Protein AF-A0A8S1FED8-F1 (afdb_monomer_lite)

pLDDT: mean 79.77, std 19.79, range [29.45, 97.62]

Sequence (134 aa):
MNYSEYLPGQPISDKYRTLIQGHFGIPLKELFGDSLQWGALTLIVLLGQHRRFEVLDFCYHLHRVQKADSKDEVCNGIRLSRMVDRIRRYQLLNNQIFIMLTNQLNEHNEDEHERVREFAPPVHPNYVNNANRR

Organism: NCBI:txid2654633

Foldseek 3Di:
DDPPPPDPDDDPVVVVVCVCQPPPNHGPCRVQNCVVVLVVLLVCVVVVNLVVCCVPPPLNVLLVVCVVVVDWDQDPNDTSVVSSVVSVVSVVVSVVSNVVSCCVVCVPVPDDPDPDDDDDDDDDPVVVVVVVVD

Structure (mmCIF, N/CA/C/O backbone):
data_AF-A0A8S1FED8-F1
#
_entry.id   AF-A0A8S1FED8-F1
#
loop_
_atom_site.group_PDB
_atom_site.id
_atom_site.type_symbol
_atom_site.label_atom_id
_atom_site.label_alt_id
_atom_site.label_comp_id
_atom_site.label_asym_id
_atom_site.label_entity_id
_atom_site.label_seq_id
_atom_site.pdbx_PDB_ins_code
_atom_site.Cartn_x
_atom_site.Cartn_y
_atom_site.Cartn_z
_atom_site.occupancy
_atom_site.B_iso_or_equiv
_atom_site.auth_seq_id
_atom_site.auth_comp_id
_atom_site.auth_asym_id
_atom_site.auth_atom_id
_atom_site.pdbx_PDB_model_num
ATOM 1 N N . MET A 1 1 ? 27.026 -2.821 26.237 1.00 41.03 1 MET A N 1
ATOM 2 C CA . MET A 1 1 ? 26.510 -3.961 25.447 1.00 41.03 1 MET A CA 1
ATOM 3 C C . MET A 1 1 ? 26.653 -5.209 26.296 1.00 41.03 1 MET A C 1
ATOM 5 O O . MET A 1 1 ? 27.780 -5.584 26.581 1.00 41.03 1 MET A O 1
ATOM 9 N N . ASN A 1 2 ? 25.547 -5.789 26.761 1.00 29.45 2 ASN A N 1
ATOM 10 C CA . ASN A 1 2 ? 25.557 -7.033 27.529 1.00 29.45 2 ASN A CA 1
ATOM 11 C C . ASN A 1 2 ? 24.433 -7.926 26.980 1.00 29.45 2 ASN A C 1
ATOM 13 O O . ASN A 1 2 ? 23.260 -7.603 27.129 1.00 29.45 2 ASN A O 1
ATOM 17 N N . TYR A 1 3 ? 24.793 -8.998 26.274 1.00 33.19 3 TYR A N 1
ATOM 18 C CA . TYR A 1 3 ? 23.876 -9.908 25.564 1.00 33.19 3 TYR A CA 1
ATOM 19 C C . TYR A 1 3 ? 23.229 -10.960 26.498 1.00 33.19 3 TYR A C 1
ATOM 21 O O . TYR A 1 3 ? 22.936 -12.073 26.076 1.00 33.19 3 TYR A O 1
ATOM 29 N N . SER A 1 4 ? 23.023 -10.632 27.779 1.00 36.78 4 SER A N 1
ATOM 30 C CA . SER A 1 4 ? 22.641 -11.596 28.829 1.00 36.78 4 SER A CA 1
ATOM 31 C C . SER A 1 4 ? 21.157 -11.577 29.235 1.00 36.78 4 SER A C 1
ATOM 33 O O . SER A 1 4 ? 20.770 -12.351 30.104 1.00 36.78 4 SER A O 1
ATOM 35 N N . GLU A 1 5 ? 20.308 -10.737 28.639 1.00 43.88 5 GLU A N 1
ATOM 36 C CA . GLU A 1 5 ? 18.890 -10.613 29.040 1.00 43.88 5 GLU A CA 1
ATOM 37 C C . GLU A 1 5 ? 17.883 -11.366 28.153 1.00 43.88 5 GLU A C 1
ATOM 39 O O . GLU A 1 5 ? 16.674 -11.179 28.274 1.00 43.88 5 GLU A O 1
ATOM 44 N N . TYR A 1 6 ? 18.337 -12.294 27.306 1.00 45.25 6 TYR A N 1
ATOM 45 C CA . TYR A 1 6 ? 17.425 -13.232 26.645 1.00 45.25 6 TYR A CA 1
ATOM 46 C C . TYR A 1 6 ? 17.127 -14.421 27.564 1.00 45.25 6 TYR A C 1
ATOM 48 O O . TYR A 1 6 ? 17.719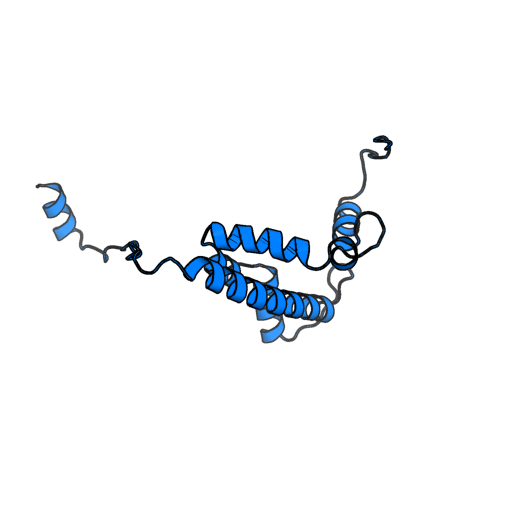 -15.490 27.438 1.00 45.25 6 TYR A O 1
ATOM 56 N N . LEU A 1 7 ? 16.196 -14.236 28.503 1.00 47.03 7 LEU A N 1
ATOM 57 C CA . LEU A 1 7 ? 15.650 -15.347 29.283 1.00 47.03 7 LEU A CA 1
ATOM 58 C C . LEU A 1 7 ? 14.759 -16.234 28.385 1.00 47.03 7 LEU A C 1
ATOM 60 O O . LEU A 1 7 ? 13.790 -15.737 27.797 1.00 47.03 7 LEU A O 1
ATOM 64 N N . PRO A 1 8 ? 15.042 -17.545 28.270 1.00 42.75 8 PRO A N 1
ATOM 65 C CA . PRO A 1 8 ? 14.206 -18.463 27.508 1.00 42.75 8 PRO A CA 1
ATOM 66 C C . PRO A 1 8 ? 12.884 -18.685 28.259 1.00 42.75 8 PRO A C 1
ATOM 68 O O . PRO A 1 8 ? 12.881 -19.172 29.384 1.00 42.75 8 PRO A O 1
ATOM 71 N N . GLY A 1 9 ? 11.755 -18.316 27.641 1.00 54.88 9 GLY A N 1
ATOM 72 C CA . GLY A 1 9 ? 10.414 -18.563 28.201 1.00 54.88 9 GLY A CA 1
ATOM 73 C C . GLY A 1 9 ? 9.440 -17.380 28.221 1.00 54.88 9 GLY A C 1
ATOM 74 O O . GLY A 1 9 ? 8.337 -17.529 28.735 1.00 54.88 9 GLY A O 1
ATOM 75 N N . GLN A 1 10 ? 9.792 -16.218 27.661 1.00 50.44 10 GLN A N 1
ATOM 76 C CA . GLN A 1 10 ? 8.873 -15.070 27.612 1.00 50.44 10 GLN A CA 1
ATOM 77 C C . GLN A 1 10 ? 7.602 -15.381 26.778 1.00 50.44 10 GLN A C 1
ATOM 79 O O . GLN A 1 10 ? 7.721 -15.878 25.643 1.00 50.44 10 GLN A O 1
ATOM 84 N N . PRO A 1 11 ? 6.390 -15.087 27.303 1.00 50.12 11 PRO A N 1
ATOM 85 C CA . PRO A 1 11 ? 5.131 -15.337 26.609 1.00 50.12 11 PRO A CA 1
ATOM 86 C C . PRO A 1 11 ? 5.091 -14.620 25.257 1.00 50.12 11 PRO A C 1
ATOM 88 O O . PRO A 1 11 ? 5.597 -13.511 25.095 1.00 50.12 11 PRO A O 1
ATOM 91 N N . ILE A 1 12 ? 4.451 -15.239 24.262 1.00 52.22 12 ILE A N 1
ATOM 92 C CA . ILE A 1 12 ? 4.328 -14.682 22.903 1.00 52.22 12 ILE A CA 1
ATOM 93 C C . ILE A 1 12 ? 3.704 -13.272 22.901 1.00 52.22 12 ILE A C 1
ATOM 95 O O . ILE A 1 12 ? 4.079 -12.450 22.067 1.00 52.22 12 ILE A O 1
ATOM 99 N N . SER A 1 13 ? 2.842 -12.947 23.872 1.00 51.34 13 SER A N 1
ATOM 100 C CA . SER A 1 13 ? 2.227 -11.619 24.008 1.00 51.34 13 SER A CA 1
ATOM 101 C C . SER A 1 13 ? 3.232 -10.489 24.233 1.00 51.34 13 SER A C 1
ATOM 103 O O . SER A 1 13 ? 3.028 -9.383 23.733 1.00 51.34 13 SER A O 1
ATOM 105 N N . ASP A 1 14 ? 4.331 -10.750 24.940 1.00 48.50 14 ASP A N 1
ATOM 106 C CA . ASP A 1 14 ? 5.298 -9.707 25.299 1.00 48.50 14 ASP A CA 1
ATOM 107 C C . ASP A 1 14 ? 6.255 -9.382 24.151 1.00 48.50 14 ASP A C 1
ATOM 109 O O . ASP A 1 14 ? 6.729 -8.252 24.038 1.00 48.50 14 ASP A O 1
ATOM 113 N N . LYS A 1 15 ? 6.411 -10.322 23.212 1.00 51.31 15 LYS A N 1
ATOM 114 C CA . LYS A 1 15 ? 7.135 -10.155 21.938 1.00 51.31 15 LYS A CA 1
ATOM 115 C C . LYS A 1 15 ? 6.438 -9.128 21.041 1.00 51.31 15 LYS A C 1
ATOM 117 O O . LYS A 1 15 ? 7.067 -8.257 20.447 1.00 51.31 15 LYS A O 1
ATOM 122 N N . TYR A 1 16 ? 5.107 -9.201 20.971 1.00 48.56 16 TYR A N 1
ATOM 123 C CA . TYR A 1 16 ? 4.300 -8.239 20.217 1.00 48.56 16 TYR A CA 1
ATOM 124 C C . TYR A 1 16 ? 4.200 -6.886 20.928 1.00 48.56 16 TYR A C 1
ATOM 126 O O . TYR A 1 16 ? 4.163 -5.846 20.270 1.00 48.56 16 TYR A O 1
ATOM 134 N N . ARG A 1 17 ? 4.229 -6.876 22.266 1.00 45.62 17 ARG A N 1
ATOM 135 C CA . ARG A 1 17 ? 4.296 -5.646 23.068 1.00 45.62 17 ARG A CA 1
ATOM 136 C C . ARG A 1 17 ? 5.575 -4.851 22.777 1.00 45.62 17 ARG A C 1
ATOM 138 O O . ARG A 1 17 ? 5.484 -3.648 22.545 1.00 45.62 17 ARG A O 1
ATOM 145 N N . THR A 1 18 ? 6.731 -5.513 22.689 1.00 50.12 18 THR A N 1
ATOM 146 C CA . THR A 1 18 ? 8.014 -4.877 22.320 1.00 50.12 18 THR A CA 1
ATOM 147 C C . THR A 1 18 ? 8.032 -4.364 20.878 1.00 50.12 18 THR A C 1
ATOM 149 O O . THR A 1 18 ? 8.588 -3.301 20.617 1.00 50.12 18 THR A O 1
ATOM 152 N N . LEU A 1 19 ? 7.375 -5.056 19.942 1.00 50.72 19 LEU A N 1
ATOM 153 C CA . LEU A 1 19 ? 7.239 -4.603 18.548 1.00 50.72 19 LEU A CA 1
ATOM 154 C C . LEU A 1 19 ? 6.352 -3.357 18.397 1.00 50.72 19 LEU A C 1
ATOM 156 O O . LEU A 1 19 ? 6.618 -2.508 17.549 1.00 50.72 19 LEU A O 1
ATOM 160 N N . ILE A 1 20 ? 5.308 -3.224 19.219 1.00 51.00 20 ILE A N 1
ATOM 161 C CA . ILE A 1 20 ? 4.379 -2.082 19.164 1.00 51.00 20 ILE A CA 1
ATOM 162 C C . ILE A 1 20 ? 4.930 -0.866 19.923 1.00 51.00 20 ILE A C 1
ATOM 164 O O . ILE A 1 20 ? 4.634 0.273 19.553 1.00 51.00 20 ILE A O 1
ATOM 168 N N . GLN A 1 21 ? 5.718 -1.099 20.973 1.00 47.81 21 GLN A N 1
ATOM 169 C CA . GLN A 1 21 ? 6.217 -0.057 21.869 1.00 47.81 21 GLN A CA 1
ATOM 170 C C . GLN A 1 21 ? 7.699 0.288 21.668 1.00 47.81 21 GLN A C 1
ATOM 172 O O . GLN A 1 21 ? 8.167 1.211 22.314 1.00 47.81 21 GLN A O 1
ATOM 177 N N . GLY A 1 22 ? 8.446 -0.408 20.806 1.00 47.06 22 GLY A N 1
ATOM 178 C CA . GLY A 1 22 ? 9.900 -0.248 20.722 1.00 47.06 22 GLY A CA 1
ATOM 179 C C . GLY A 1 22 ? 10.605 -0.780 21.977 1.00 47.06 22 GLY A C 1
ATOM 180 O O . GLY A 1 22 ? 10.003 -0.941 23.037 1.00 47.06 22 GLY A O 1
ATOM 181 N N . HIS A 1 23 ? 11.908 -1.044 21.882 1.00 46.50 23 HIS A N 1
ATOM 182 C CA . HIS A 1 23 ? 12.721 -1.662 22.945 1.00 46.50 23 HIS A CA 1
ATOM 183 C C . HIS A 1 23 ? 12.841 -0.815 24.247 1.00 46.50 23 HIS A C 1
ATOM 185 O O . HIS A 1 23 ? 13.595 -1.171 25.143 1.00 46.50 23 HIS A O 1
ATOM 191 N N . PHE A 1 24 ? 12.091 0.294 24.362 1.00 50.62 24 PHE A N 1
ATOM 192 C CA . PHE A 1 24 ? 12.078 1.239 25.489 1.00 50.62 24 PHE A CA 1
ATOM 193 C C . PHE A 1 24 ? 10.704 1.888 25.768 1.00 50.62 24 PHE A C 1
ATOM 195 O O . PHE A 1 24 ? 10.633 2.860 26.514 1.00 50.62 24 PHE A O 1
ATOM 202 N N . GLY A 1 25 ? 9.602 1.423 25.165 1.00 52.47 25 GLY A N 1
ATOM 203 C CA . GLY A 1 25 ? 8.312 2.125 25.290 1.00 52.47 25 GLY A CA 1
ATOM 204 C C . GLY A 1 25 ? 8.128 3.308 24.324 1.00 52.47 25 GLY A C 1
ATOM 205 O O . GLY A 1 25 ? 7.072 3.938 24.326 1.00 52.47 25 GLY A O 1
ATOM 206 N N . ILE A 1 26 ? 9.140 3.587 23.496 1.00 55.28 26 ILE A N 1
ATOM 207 C CA . ILE A 1 26 ? 9.171 4.656 22.497 1.00 55.28 26 ILE A CA 1
ATOM 208 C C . ILE A 1 26 ? 8.605 4.145 21.153 1.00 55.28 26 ILE A C 1
ATOM 210 O O . ILE A 1 26 ? 9.179 3.227 20.555 1.00 55.28 26 ILE A O 1
ATOM 214 N N . PRO A 1 27 ? 7.521 4.742 20.620 1.00 66.75 27 PRO A N 1
ATOM 215 C CA . PRO A 1 27 ? 6.991 4.420 19.298 1.00 66.75 27 PRO A CA 1
ATOM 216 C C . PRO A 1 27 ? 8.072 4.473 18.208 1.00 66.75 27 PRO A C 1
ATOM 218 O O . PRO A 1 27 ? 8.858 5.412 18.155 1.00 66.75 27 PRO A O 1
ATOM 221 N N . LEU 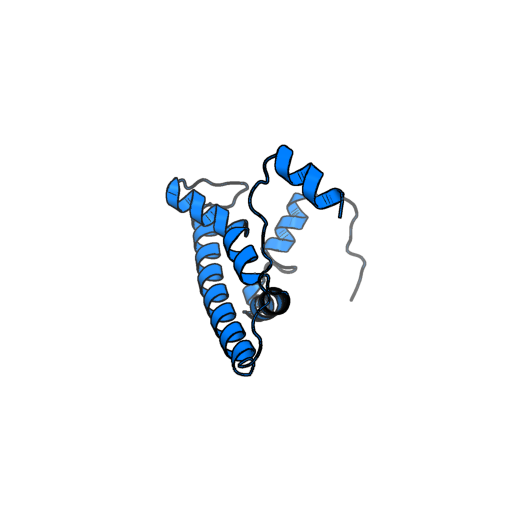A 1 28 ? 8.068 3.525 17.262 1.00 71.44 28 LEU A N 1
ATOM 222 C CA . LEU A 1 28 ? 9.065 3.467 16.174 1.00 71.44 28 LEU A CA 1
ATOM 223 C C . LEU A 1 28 ? 9.219 4.784 15.394 1.00 71.44 28 LEU A C 1
ATOM 225 O O . LEU A 1 28 ? 10.319 5.112 14.959 1.00 71.44 28 LEU A O 1
ATOM 229 N N . LYS A 1 29 ? 8.134 5.556 15.247 1.00 73.06 29 LYS A N 1
ATOM 230 C CA . LYS A 1 29 ? 8.170 6.881 14.612 1.00 73.06 29 LYS A CA 1
ATOM 231 C C . LYS A 1 29 ? 8.962 7.913 15.422 1.00 73.06 29 LYS A C 1
ATOM 233 O O . LYS A 1 29 ? 9.574 8.786 14.829 1.00 73.06 29 LYS A O 1
ATOM 238 N N . GLU A 1 30 ? 8.982 7.829 16.744 1.00 75.00 30 GLU A N 1
ATOM 239 C CA . GLU A 1 30 ? 9.810 8.714 17.575 1.00 75.00 30 GLU A CA 1
ATOM 240 C C . GLU A 1 30 ? 11.291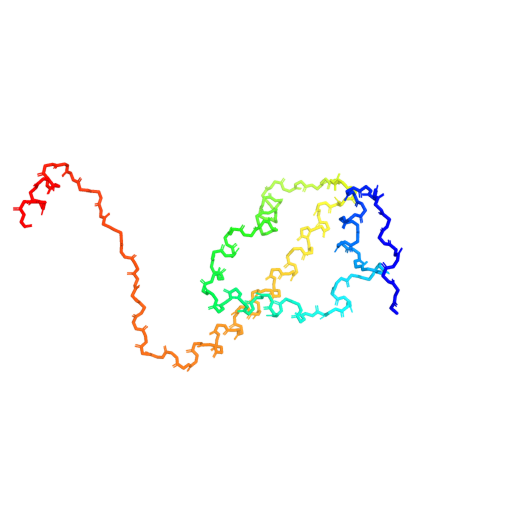 8.317 17.518 1.00 75.00 30 GLU A C 1
ATOM 242 O O . GLU A 1 30 ? 12.155 9.181 17.607 1.00 75.00 30 GLU A O 1
ATOM 247 N N . LEU A 1 31 ? 11.589 7.030 17.301 1.00 81.19 31 LEU A N 1
ATOM 248 C CA . LEU A 1 31 ? 12.963 6.536 17.197 1.00 81.19 31 LEU A CA 1
ATOM 249 C C . LEU A 1 31 ? 13.592 6.773 15.813 1.00 81.19 31 LEU A C 1
ATOM 251 O O . LEU A 1 31 ? 14.756 7.150 15.723 1.00 81.19 31 LEU A O 1
ATOM 255 N N . PHE A 1 32 ? 12.837 6.544 14.736 1.00 83.06 32 PHE A N 1
ATOM 256 C CA . PHE A 1 32 ? 13.353 6.569 13.359 1.00 83.06 32 PHE A CA 1
ATOM 257 C C . PHE A 1 32 ? 12.724 7.653 12.475 1.00 83.06 32 PHE A C 1
ATOM 259 O O . PHE A 1 32 ? 13.136 7.832 11.325 1.00 83.06 32 PHE A O 1
ATOM 266 N N . GLY A 1 33 ? 11.717 8.378 12.963 1.00 88.12 33 GLY A N 1
ATOM 267 C CA . GLY A 1 33 ? 10.961 9.319 12.141 1.00 88.12 33 GLY A CA 1
ATOM 268 C C . GLY A 1 33 ? 10.282 8.617 10.965 1.00 88.12 33 GLY A C 1
ATOM 269 O O . GLY A 1 33 ? 9.725 7.525 11.101 1.00 88.12 33 GLY A O 1
ATOM 270 N N . ASP A 1 34 ? 10.366 9.246 9.793 1.00 90.00 34 ASP A N 1
ATOM 271 C CA . ASP A 1 34 ? 9.820 8.711 8.542 1.00 90.00 34 ASP A CA 1
ATOM 272 C C . ASP A 1 34 ? 10.852 7.893 7.745 1.00 90.00 34 ASP A C 1
ATOM 274 O O . ASP A 1 34 ? 10.500 7.268 6.746 1.00 90.00 34 ASP A O 1
ATOM 278 N N . SER A 1 35 ? 12.117 7.849 8.187 1.00 93.19 35 SER A N 1
ATOM 279 C CA . SER A 1 35 ? 13.213 7.188 7.457 1.00 93.19 35 SER A CA 1
ATOM 280 C C . SER A 1 35 ? 12.960 5.697 7.221 1.00 93.19 35 SER A C 1
ATOM 282 O O . SER A 1 35 ? 13.237 5.186 6.137 1.00 93.19 35 SER A O 1
ATOM 284 N N . LEU A 1 36 ? 12.352 5.012 8.195 1.00 91.81 36 LEU A N 1
ATOM 285 C CA . LEU A 1 36 ? 11.965 3.609 8.064 1.00 91.81 36 LEU A CA 1
ATOM 286 C C . LEU A 1 36 ? 10.966 3.410 6.916 1.00 91.81 36 LEU A C 1
ATOM 288 O O . LEU A 1 36 ? 11.091 2.463 6.140 1.00 91.81 36 LEU A O 1
ATOM 292 N N . GLN A 1 37 ? 10.003 4.326 6.787 1.00 93.12 37 GLN A N 1
ATOM 293 C CA . GLN A 1 37 ? 9.002 4.266 5.730 1.00 93.12 37 GLN A CA 1
ATOM 294 C C . GLN A 1 37 ? 9.626 4.566 4.368 1.00 93.12 37 GLN A C 1
ATOM 296 O O . GLN A 1 37 ? 9.387 3.831 3.414 1.00 93.12 37 GLN A O 1
ATOM 301 N N . TRP A 1 38 ? 10.485 5.584 4.294 1.00 96.06 38 TRP A N 1
ATOM 302 C CA . TRP A 1 38 ? 11.255 5.897 3.091 1.00 96.06 38 TRP A CA 1
ATOM 303 C C . TRP A 1 38 ? 12.084 4.703 2.614 1.00 96.06 38 TRP A C 1
ATOM 305 O O . TRP A 1 38 ? 12.000 4.337 1.444 1.00 96.06 38 TRP A O 1
ATOM 315 N N . GLY A 1 39 ? 12.823 4.045 3.511 1.00 96.56 39 GLY A N 1
ATOM 316 C CA . GLY A 1 39 ? 13.639 2.880 3.167 1.00 96.56 39 GLY A CA 1
ATOM 317 C C . GLY A 1 39 ? 12.808 1.699 2.659 1.00 96.56 39 GLY A C 1
ATOM 318 O O . GLY A 1 39 ? 13.087 1.155 1.589 1.00 96.56 39 GLY A O 1
ATOM 319 N N . ALA A 1 40 ? 11.749 1.330 3.385 1.00 95.50 40 ALA A N 1
ATOM 320 C CA . ALA A 1 40 ? 10.893 0.206 3.006 1.00 95.50 40 ALA A CA 1
ATOM 321 C C . ALA A 1 40 ? 10.161 0.447 1.675 1.00 95.50 40 ALA A C 1
ATOM 323 O O . ALA A 1 40 ? 10.126 -0.433 0.814 1.00 95.50 40 ALA A O 1
ATOM 324 N N . LEU A 1 41 ? 9.598 1.643 1.482 1.00 97.06 41 LEU A N 1
ATOM 325 C CA . LEU A 1 41 ? 8.867 1.967 0.258 1.00 97.06 41 LEU A CA 1
ATOM 326 C C . LEU A 1 41 ? 9.789 2.138 -0.946 1.00 97.06 41 LEU A C 1
ATOM 328 O O . LEU A 1 41 ? 9.403 1.746 -2.043 1.00 97.06 41 LEU A O 1
ATOM 332 N N . THR A 1 42 ? 11.016 2.627 -0.749 1.00 97.31 42 THR A N 1
ATOM 333 C CA . THR A 1 42 ? 12.036 2.648 -1.809 1.00 97.31 42 THR A CA 1
ATOM 334 C C . THR A 1 42 ? 12.284 1.240 -2.338 1.00 97.31 42 THR A C 1
ATOM 336 O O . THR A 1 42 ? 12.230 1.025 -3.546 1.00 97.31 42 THR A O 1
ATOM 339 N N . LEU A 1 43 ? 12.451 0.252 -1.453 1.00 97.38 43 LEU A N 1
ATOM 340 C CA . LEU A 1 43 ? 12.625 -1.140 -1.868 1.00 97.38 43 LEU A CA 1
ATOM 341 C C . LEU A 1 43 ? 11.409 -1.668 -2.647 1.00 97.38 43 LEU A C 1
ATOM 343 O O . LEU A 1 43 ? 11.568 -2.314 -3.680 1.00 97.38 43 LEU A O 1
ATOM 347 N N . ILE A 1 44 ? 10.190 -1.368 -2.188 1.00 96.50 44 ILE A N 1
ATOM 348 C CA . ILE A 1 44 ? 8.952 -1.770 -2.876 1.00 96.50 44 ILE A CA 1
ATOM 349 C C . ILE A 1 44 ? 8.869 -1.167 -4.287 1.00 96.50 44 ILE A C 1
ATOM 351 O O . ILE A 1 44 ? 8.461 -1.865 -5.221 1.00 96.50 44 ILE A O 1
ATOM 355 N N . VAL A 1 45 ? 9.241 0.106 -4.453 1.00 95.31 45 VAL A N 1
ATOM 356 C CA . VAL A 1 45 ? 9.230 0.792 -5.755 1.00 95.31 45 VAL A CA 1
ATOM 357 C C . VAL A 1 45 ? 10.289 0.218 -6.687 1.00 95.31 45 VAL A C 1
ATOM 359 O O . VAL A 1 45 ? 9.950 -0.128 -7.814 1.00 95.31 45 VAL A O 1
ATOM 362 N N . LEU A 1 46 ? 11.527 0.043 -6.215 1.00 94.00 46 LEU A N 1
ATOM 363 C CA . LEU A 1 46 ? 12.625 -0.509 -7.018 1.00 94.00 46 LEU A CA 1
ATOM 364 C C . LEU A 1 46 ? 12.346 -1.941 -7.502 1.00 94.00 46 LEU A C 1
ATOM 366 O O . LEU A 1 46 ? 12.822 -2.341 -8.558 1.00 94.00 46 LEU A O 1
ATOM 370 N N . LEU A 1 47 ? 11.542 -2.709 -6.762 1.00 94.94 47 LEU A N 1
ATOM 371 C CA . LEU A 1 47 ? 11.083 -4.043 -7.171 1.00 94.94 47 LEU A CA 1
ATOM 372 C C . LEU A 1 47 ? 9.838 -4.018 -8.083 1.00 94.94 47 LEU A C 1
ATOM 374 O O . LEU A 1 47 ? 9.295 -5.078 -8.414 1.00 94.94 47 LEU A O 1
ATOM 378 N N . GLY A 1 48 ? 9.316 -2.838 -8.430 1.00 92.12 48 GLY A N 1
ATOM 379 C CA . GLY A 1 48 ? 8.098 -2.680 -9.229 1.00 92.12 48 GLY A CA 1
ATOM 380 C C . GLY A 1 48 ? 6.824 -3.175 -8.531 1.00 92.12 48 GLY A C 1
ATOM 381 O O . GLY A 1 48 ? 5.830 -3.478 -9.187 1.00 92.12 48 GLY A O 1
ATOM 382 N N . GLN A 1 49 ? 6.820 -3.301 -7.198 1.00 95.38 49 GLN A N 1
ATOM 383 C CA . GLN A 1 49 ? 5.728 -3.950 -6.455 1.00 95.38 49 GLN A CA 1
ATOM 384 C C . GLN A 1 49 ? 4.701 -2.979 -5.854 1.00 95.38 49 GLN A C 1
ATOM 386 O O . GLN A 1 49 ? 3.738 -3.434 -5.236 1.00 95.38 49 GLN A O 1
ATOM 391 N N . HIS A 1 50 ? 4.849 -1.664 -6.038 1.00 94.81 50 HIS A N 1
ATOM 392 C CA . HIS A 1 50 ? 3.994 -0.651 -5.398 1.00 94.81 50 HIS A CA 1
ATOM 393 C C . HIS A 1 50 ? 2.485 -0.857 -5.659 1.00 94.81 50 HIS A C 1
ATOM 395 O O . HIS A 1 50 ? 1.698 -0.834 -4.714 1.00 94.81 50 HIS A O 1
ATOM 401 N N . ARG A 1 51 ? 2.074 -1.182 -6.899 1.00 94.00 51 ARG A N 1
ATOM 402 C CA . ARG A 1 51 ? 0.656 -1.456 -7.234 1.00 94.00 51 ARG A CA 1
ATOM 403 C C . ARG A 1 51 ? 0.110 -2.691 -6.518 1.00 94.00 51 ARG A C 1
ATOM 405 O O . ARG A 1 51 ? -1.031 -2.706 -6.067 1.00 94.00 51 ARG A O 1
ATOM 412 N N . ARG A 1 52 ? 0.920 -3.751 -6.412 1.00 96.12 52 ARG A N 1
ATOM 413 C CA . ARG A 1 52 ? 0.525 -4.991 -5.722 1.00 96.12 52 ARG A CA 1
ATOM 414 C C . ARG A 1 52 ? 0.443 -4.773 -4.218 1.00 96.12 52 ARG A C 1
ATOM 416 O O . ARG A 1 52 ? -0.490 -5.269 -3.596 1.00 96.12 52 ARG A O 1
ATOM 423 N N . PHE A 1 53 ? 1.378 -4.005 -3.662 1.00 96.62 53 PHE A N 1
ATOM 424 C CA . PHE A 1 53 ? 1.359 -3.595 -2.263 1.00 96.62 53 PHE A CA 1
ATOM 425 C C . PHE A 1 53 ? 0.071 -2.832 -1.920 1.00 96.62 53 PHE A C 1
ATOM 427 O O . PHE A 1 53 ? -0.616 -3.209 -0.979 1.00 96.62 53 PHE A O 1
ATOM 434 N N . GLU A 1 54 ? -0.322 -1.838 -2.723 1.00 94.88 54 GLU A N 1
ATOM 435 C CA . GLU A 1 54 ? -1.540 -1.050 -2.477 1.00 94.88 54 GLU A CA 1
ATOM 436 C C . GLU A 1 54 ? -2.818 -1.910 -2.426 1.00 94.88 54 GLU A C 1
ATOM 438 O O . GLU A 1 54 ? -3.712 -1.674 -1.609 1.00 94.88 54 GLU A O 1
ATOM 443 N N . VAL A 1 55 ? -2.900 -2.942 -3.271 1.00 95.75 55 VAL A N 1
ATOM 444 C CA . VAL A 1 55 ? -4.062 -3.840 -3.326 1.00 95.75 55 VAL A CA 1
ATOM 445 C C . VAL A 1 55 ? -4.063 -4.850 -2.175 1.00 95.75 55 VAL A C 1
ATOM 447 O O . VAL A 1 55 ? -5.125 -5.096 -1.587 1.00 95.75 55 VAL A O 1
ATOM 450 N N . LEU A 1 56 ? -2.900 -5.438 -1.874 1.00 97.50 56 LEU A N 1
ATOM 451 C CA . LEU A 1 56 ? -2.759 -6.618 -1.012 1.00 97.50 56 LEU A CA 1
ATOM 452 C C . LEU A 1 56 ? -2.354 -6.306 0.435 1.00 97.50 56 LEU A C 1
ATOM 454 O O . LEU A 1 56 ? -2.339 -7.223 1.253 1.00 97.50 56 LEU A O 1
ATOM 458 N N . ASP A 1 57 ? -2.040 -5.055 0.775 1.00 97.44 57 ASP A N 1
ATOM 459 C CA . ASP A 1 57 ? -1.645 -4.703 2.138 1.00 97.44 57 ASP A CA 1
ATOM 460 C C . ASP A 1 57 ? -2.770 -4.964 3.160 1.00 97.44 57 ASP A C 1
ATOM 462 O O . ASP A 1 57 ? -3.922 -4.532 3.006 1.00 97.44 57 ASP A O 1
ATOM 466 N N . PHE A 1 58 ? -2.415 -5.669 4.238 1.00 96.94 58 PHE A N 1
ATOM 467 C CA . PHE A 1 58 ? -3.353 -6.089 5.277 1.00 96.94 58 PHE A CA 1
ATOM 468 C C . PHE A 1 58 ? -3.951 -4.901 6.028 1.00 96.94 58 PHE A C 1
ATOM 470 O O . PHE A 1 58 ? -5.153 -4.886 6.302 1.00 96.94 58 PHE A O 1
ATOM 477 N N . CYS A 1 59 ? -3.139 -3.888 6.341 1.00 96.88 59 CYS A N 1
ATOM 478 C CA . CYS A 1 59 ? -3.612 -2.696 7.035 1.00 96.88 59 CYS A CA 1
ATOM 479 C C . CYS A 1 59 ? -4.599 -1.928 6.148 1.00 96.88 59 CYS A C 1
ATOM 481 O O . CYS A 1 59 ? -5.663 -1.510 6.610 1.00 96.88 59 CYS A O 1
ATOM 483 N N . TYR A 1 60 ? -4.301 -1.797 4.855 1.00 97.62 60 TYR A N 1
ATOM 484 C CA . TYR A 1 60 ? -5.179 -1.122 3.902 1.00 97.62 60 TYR A CA 1
ATOM 485 C C . TYR A 1 60 ? -6.488 -1.893 3.717 1.00 97.62 60 TYR A C 1
ATOM 487 O O . TYR A 1 60 ? -7.553 -1.289 3.578 1.00 97.62 60 TYR A O 1
ATOM 495 N N . HIS A 1 61 ? -6.439 -3.227 3.720 1.00 97.62 61 HIS A N 1
ATOM 496 C CA . HIS A 1 61 ? -7.638 -4.060 3.720 1.00 97.62 61 HIS A CA 1
ATOM 497 C C . HIS A 1 61 ? -8.480 -3.853 4.986 1.00 97.62 61 HIS A C 1
ATOM 499 O O . HIS A 1 61 ? -9.674 -3.585 4.874 1.00 97.62 61 HIS A O 1
ATOM 505 N N . LEU A 1 62 ? -7.859 -3.867 6.168 1.00 96.06 62 LEU A N 1
ATOM 506 C CA . LEU A 1 62 ? -8.548 -3.625 7.437 1.00 96.06 62 LEU A CA 1
ATOM 507 C C . LEU A 1 62 ? -9.252 -2.261 7.458 1.00 96.06 62 LEU A C 1
ATOM 509 O O . LEU A 1 62 ? -10.422 -2.186 7.823 1.00 96.06 62 LEU A O 1
ATOM 513 N N . HIS A 1 63 ? -8.579 -1.194 7.015 1.00 96.44 63 HIS A N 1
ATOM 514 C CA . HIS A 1 63 ? -9.189 0.135 6.911 1.00 96.44 63 HIS A CA 1
ATOM 515 C C . HIS A 1 63 ? -10.388 0.146 5.945 1.00 96.44 63 HIS A C 1
ATOM 517 O O . HIS A 1 63 ? -11.417 0.746 6.248 1.00 96.44 63 HIS A O 1
ATOM 523 N N . ARG A 1 64 ? -10.294 -0.540 4.794 1.00 96.50 64 ARG A N 1
ATOM 524 C CA . ARG A 1 64 ? -11.408 -0.656 3.832 1.00 96.50 64 ARG A CA 1
ATOM 525 C C . ARG A 1 64 ? -12.613 -1.389 4.428 1.00 96.50 64 ARG A C 1
ATOM 527 O O . ARG A 1 64 ? -13.731 -0.903 4.287 1.00 96.50 64 ARG A O 1
ATOM 534 N N . VAL A 1 65 ? -12.386 -2.517 5.103 1.00 96.88 65 VAL A N 1
ATOM 535 C CA . VAL A 1 65 ? -13.451 -3.309 5.738 1.00 96.88 65 VAL A CA 1
ATOM 536 C C . VAL A 1 65 ? -14.094 -2.534 6.885 1.00 96.88 65 VAL A C 1
ATOM 538 O O . VAL A 1 65 ? -15.317 -2.435 6.936 1.00 96.88 65 VAL A O 1
ATOM 541 N N . GLN A 1 66 ? -13.294 -1.911 7.756 1.00 95.44 66 GLN A N 1
ATOM 542 C CA . GLN A 1 66 ? -13.833 -1.127 8.866 1.00 95.44 66 GLN A CA 1
ATOM 543 C C . GLN A 1 66 ? -14.641 0.076 8.371 1.00 95.44 66 GLN A C 1
ATOM 545 O O . GLN A 1 66 ? -15.702 0.349 8.920 1.00 95.44 66 GLN A O 1
ATOM 550 N N . LYS A 1 67 ? -14.207 0.747 7.298 1.00 95.56 67 LYS A N 1
ATOM 551 C CA . LYS A 1 67 ? -14.971 1.843 6.687 1.00 95.56 67 LYS A CA 1
ATOM 552 C C . LYS A 1 67 ? -16.327 1.383 6.133 1.00 95.56 67 LYS A C 1
ATOM 554 O O . LYS A 1 67 ? -17.263 2.174 6.115 1.00 95.56 67 LYS A O 1
ATOM 559 N N . ALA A 1 68 ? -16.430 0.141 5.658 1.00 96.69 68 ALA A N 1
ATOM 560 C CA . ALA A 1 68 ? -17.675 -0.411 5.129 1.00 96.69 68 ALA A CA 1
ATOM 561 C C . ALA A 1 68 ? -18.638 -0.863 6.242 1.00 96.69 68 ALA A C 1
ATOM 563 O O . ALA A 1 68 ? -19.828 -0.581 6.165 1.00 96.69 68 ALA A O 1
ATOM 564 N N . ASP A 1 69 ? -18.126 -1.539 7.274 1.00 94.19 69 ASP A N 1
ATOM 565 C CA . ASP A 1 69 ? -18.931 -2.105 8.373 1.00 94.19 69 ASP A CA 1
ATOM 566 C C . ASP A 1 69 ? -19.187 -1.090 9.511 1.00 94.19 69 ASP A C 1
ATOM 568 O O . ASP A 1 69 ? -20.138 -1.204 10.274 1.00 94.19 69 ASP A O 1
ATOM 572 N N . SER A 1 70 ? -18.348 -0.056 9.637 1.00 93.81 70 SER A N 1
ATOM 573 C CA . SER A 1 70 ? -18.381 0.980 10.691 1.00 93.81 70 SER A CA 1
ATOM 574 C C . SER A 1 70 ? -18.289 0.465 12.133 1.00 93.81 70 SER A C 1
ATOM 576 O O . SER A 1 70 ? -18.511 1.224 13.077 1.00 93.81 70 SER A O 1
ATOM 578 N N . LYS A 1 71 ? -17.918 -0.804 12.335 1.00 92.62 71 LYS A N 1
ATOM 579 C CA . LYS A 1 71 ? -17.718 -1.369 13.673 1.00 92.62 71 LYS A CA 1
ATOM 580 C C . LYS A 1 71 ? -16.498 -0.758 14.361 1.00 92.62 71 LYS A C 1
ATOM 582 O O . LYS A 1 71 ? -15.484 -0.467 13.720 1.00 92.62 71 LYS A O 1
ATOM 587 N N . ASP A 1 72 ? -16.595 -0.599 15.679 1.00 94.69 72 ASP A N 1
ATOM 588 C CA . ASP A 1 72 ? -15.491 -0.183 16.545 1.00 94.69 72 ASP A CA 1
ATOM 589 C C . ASP A 1 72 ? -15.446 -1.059 17.800 1.00 94.69 72 ASP A C 1
ATOM 591 O O . ASP A 1 72 ? -16.119 -0.801 18.796 1.00 94.69 72 ASP A O 1
ATOM 595 N N . GLU A 1 73 ? -14.656 -2.126 17.731 1.00 93.81 73 GLU A N 1
ATOM 596 C CA . GLU A 1 73 ? -14.462 -3.067 18.831 1.00 93.81 73 GLU A CA 1
ATOM 597 C C . GLU A 1 73 ? -13.067 -2.919 19.446 1.00 93.81 73 GLU A C 1
ATOM 599 O O . GLU A 1 73 ? -12.135 -2.371 18.848 1.00 93.81 73 GLU A O 1
ATOM 604 N N . VAL A 1 74 ? -12.913 -3.424 20.671 1.00 93.50 74 VAL A N 1
ATOM 605 C CA . VAL A 1 74 ? -11.607 -3.541 21.321 1.00 93.50 74 VAL A CA 1
ATOM 606 C C . VAL A 1 74 ? -11.116 -4.974 21.161 1.00 93.50 74 VAL A C 1
ATOM 608 O O . VAL A 1 74 ? -11.557 -5.874 21.870 1.00 93.50 74 VAL A O 1
ATOM 611 N N . CYS A 1 75 ? -10.169 -5.181 20.252 1.00 88.75 75 CYS A N 1
ATOM 612 C CA . CYS A 1 75 ? -9.557 -6.482 20.002 1.00 88.75 75 CYS A CA 1
ATOM 613 C C . CYS A 1 75 ? -8.168 -6.512 20.647 1.00 88.75 75 CYS A C 1
ATOM 615 O O . CYS A 1 75 ? -7.322 -5.677 20.334 1.00 88.75 75 CYS A O 1
ATOM 617 N N . ASN A 1 76 ? -7.915 -7.460 21.556 1.00 89.94 76 ASN A N 1
ATOM 618 C CA . ASN A 1 76 ? -6.625 -7.602 22.252 1.00 89.94 76 ASN A CA 1
ATOM 619 C C . ASN A 1 76 ? -6.131 -6.298 22.917 1.00 89.94 76 ASN A C 1
ATOM 621 O O . ASN A 1 76 ? -4.948 -5.966 22.875 1.00 89.94 76 ASN A O 1
ATOM 625 N N . GLY A 1 77 ? -7.054 -5.526 23.499 1.00 89.31 77 GLY A N 1
ATOM 626 C CA . GLY A 1 77 ? -6.748 -4.239 24.133 1.00 89.31 77 GLY A CA 1
ATOM 627 C C . GLY A 1 77 ? -6.491 -3.081 23.158 1.00 89.31 77 GLY A C 1
ATOM 628 O O . GLY A 1 77 ? -6.176 -1.977 23.597 1.00 89.31 77 GLY A O 1
ATOM 629 N N . ILE A 1 78 ? -6.645 -3.292 21.848 1.00 86.44 78 ILE A N 1
ATOM 630 C CA . ILE A 1 78 ? -6.509 -2.261 20.817 1.00 86.44 78 ILE A CA 1
ATOM 631 C C . ILE A 1 78 ? -7.904 -1.862 20.340 1.00 86.44 78 ILE A C 1
ATOM 633 O O . ILE A 1 78 ? -8.654 -2.691 19.832 1.00 86.44 78 ILE A O 1
ATOM 637 N N . ARG A 1 79 ? -8.249 -0.578 20.477 1.00 90.69 79 ARG A N 1
ATOM 638 C CA . ARG A 1 79 ? -9.479 -0.030 19.892 1.00 90.69 79 ARG A CA 1
ATOM 639 C C . ARG A 1 79 ? -9.329 0.080 18.375 1.00 90.69 79 ARG A C 1
ATOM 641 O O . ARG A 1 79 ? -8.376 0.711 17.904 1.00 90.69 79 ARG A O 1
ATOM 648 N N . LEU A 1 80 ? -10.265 -0.507 17.636 1.00 92.75 80 LEU A N 1
ATOM 649 C CA . LEU A 1 80 ? -10.203 -0.605 16.184 1.00 92.75 80 LEU A CA 1
ATOM 650 C C . LEU A 1 80 ? -10.174 0.776 15.512 1.00 92.75 80 LEU A C 1
ATOM 652 O O . LEU A 1 80 ? -9.287 1.014 14.696 1.00 92.75 80 LEU A O 1
ATOM 656 N N . SER A 1 81 ? -11.028 1.719 15.914 1.00 91.94 81 SER A N 1
ATOM 657 C CA . SER A 1 81 ? -11.042 3.095 15.386 1.00 91.94 81 SER A CA 1
ATOM 658 C C . SER A 1 81 ? -9.668 3.766 15.469 1.00 91.94 81 SER A C 1
ATOM 660 O O . SER A 1 81 ? -9.142 4.259 14.472 1.00 91.94 81 SER A O 1
ATOM 662 N N . ARG A 1 82 ? -9.002 3.666 16.627 1.00 91.69 82 ARG A N 1
ATOM 663 C CA . ARG A 1 82 ? -7.651 4.215 16.832 1.00 91.69 82 ARG A CA 1
ATOM 664 C C . ARG A 1 82 ? -6.611 3.573 15.911 1.00 91.69 82 ARG A C 1
ATOM 666 O O . ARG A 1 82 ? -5.676 4.250 15.479 1.00 91.69 82 ARG A O 1
ATOM 673 N N . MET A 1 83 ? -6.722 2.271 15.647 1.00 93.50 83 MET A N 1
ATOM 674 C CA . MET A 1 83 ? -5.825 1.571 14.725 1.00 93.50 83 MET A CA 1
ATOM 675 C C . MET A 1 83 ? -6.047 2.049 13.287 1.00 93.50 83 MET A C 1
ATOM 677 O O . MET A 1 83 ? -5.091 2.408 12.601 1.00 93.50 83 MET A O 1
ATOM 681 N N . VAL A 1 84 ? -7.303 2.125 12.857 1.00 95.62 84 VAL A N 1
ATOM 682 C CA . VAL A 1 84 ? -7.694 2.528 11.502 1.00 95.62 84 VAL A CA 1
ATOM 683 C C . VAL A 1 84 ? -7.292 3.982 11.210 1.00 95.62 84 VAL A C 1
ATOM 685 O O . VAL A 1 84 ? -6.740 4.261 10.144 1.00 95.62 84 VAL A O 1
ATOM 688 N N . ASP A 1 85 ? -7.403 4.883 12.189 1.00 94.25 85 ASP A N 1
ATOM 689 C CA . ASP A 1 85 ? -6.904 6.264 12.089 1.00 94.25 85 ASP A CA 1
ATOM 690 C C . ASP A 1 85 ? -5.380 6.350 11.927 1.00 94.25 85 ASP A C 1
ATOM 692 O O . ASP A 1 85 ? -4.846 7.233 11.247 1.00 94.25 85 ASP A O 1
ATOM 696 N N . ARG A 1 86 ? -4.630 5.447 12.570 1.00 92.31 86 ARG A N 1
ATOM 697 C CA . ARG A 1 86 ? -3.174 5.358 12.376 1.00 92.31 86 ARG A CA 1
ATOM 698 C C . ARG A 1 86 ? -2.856 4.844 10.979 1.00 92.31 86 ARG A C 1
ATOM 700 O O . ARG A 1 86 ? -2.033 5.459 10.306 1.00 92.31 86 ARG A O 1
ATOM 707 N N . ILE A 1 87 ? -3.528 3.783 10.535 1.00 95.69 87 ILE A N 1
ATOM 708 C CA . ILE A 1 87 ? -3.364 3.218 9.188 1.00 95.69 87 ILE A CA 1
ATOM 709 C C . ILE A 1 87 ? -3.593 4.298 8.130 1.00 95.69 87 ILE 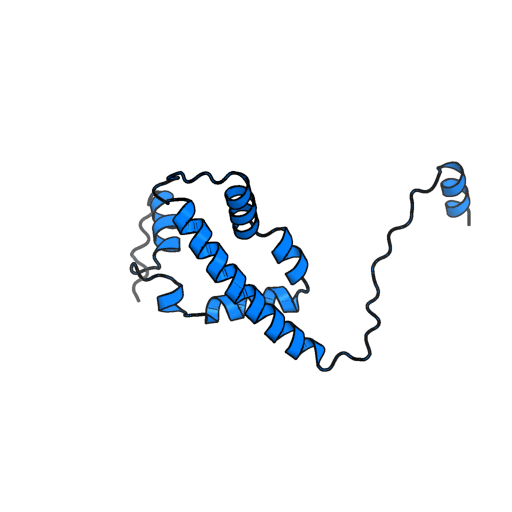A C 1
ATOM 711 O O . ILE A 1 87 ? -2.750 4.471 7.254 1.00 95.69 87 ILE A O 1
ATOM 715 N N . ARG A 1 88 ? -4.670 5.084 8.247 1.00 96.25 88 ARG A N 1
ATOM 716 C CA . ARG A 1 88 ? -4.974 6.171 7.307 1.00 96.25 88 ARG A CA 1
ATOM 717 C C . ARG A 1 88 ? -3.858 7.216 7.223 1.00 96.25 88 ARG A C 1
ATOM 719 O O . ARG A 1 88 ? -3.555 7.710 6.142 1.00 96.25 88 ARG A O 1
ATOM 726 N N . ARG A 1 89 ? -3.214 7.554 8.343 1.00 94.12 89 ARG A N 1
ATOM 727 C CA . ARG A 1 89 ? -2.070 8.484 8.343 1.00 94.12 89 ARG A CA 1
ATOM 728 C C . ARG A 1 89 ? -0.852 7.903 7.628 1.00 94.12 89 ARG A C 1
ATOM 730 O O . ARG A 1 89 ? -0.226 8.613 6.848 1.00 94.12 89 ARG A O 1
ATOM 737 N N . TYR A 1 90 ? -0.549 6.623 7.847 1.00 94.38 90 TYR A N 1
ATOM 738 C CA . TYR A 1 90 ? 0.517 5.943 7.107 1.00 94.38 90 TYR A CA 1
ATOM 739 C C . TYR A 1 90 ? 0.185 5.811 5.618 1.00 94.38 90 TYR A C 1
ATOM 741 O O . TYR A 1 90 ? 1.067 6.021 4.802 1.00 94.38 90 TYR A O 1
ATOM 749 N N . GLN A 1 91 ? -1.076 5.567 5.247 1.00 96.38 91 GLN A N 1
ATOM 750 C CA . GLN A 1 91 ? -1.515 5.568 3.846 1.00 96.38 91 GLN A CA 1
ATOM 751 C C . GLN A 1 91 ? -1.173 6.875 3.131 1.00 96.38 91 GLN A C 1
ATOM 753 O O . GLN A 1 91 ? -0.605 6.854 2.044 1.00 96.38 91 GLN A O 1
ATOM 758 N N . LEU A 1 92 ? -1.490 8.011 3.755 1.00 96.50 92 LEU A N 1
ATOM 759 C CA . LEU A 1 92 ? -1.206 9.323 3.176 1.00 96.50 92 LEU A CA 1
ATOM 760 C C . LEU A 1 92 ? 0.298 9.551 2.996 1.00 96.50 92 LEU A C 1
ATOM 762 O O . LEU A 1 92 ? 0.720 9.967 1.919 1.00 96.50 92 LEU A O 1
ATOM 766 N N . LEU A 1 93 ? 1.099 9.222 4.014 1.00 95.75 93 LEU A N 1
ATOM 767 C CA . LEU A 1 93 ? 2.558 9.304 3.931 1.00 95.75 93 LEU A CA 1
ATOM 768 C C . LEU A 1 93 ? 3.110 8.394 2.822 1.00 95.75 93 LEU A C 1
ATOM 770 O O . LEU A 1 93 ? 3.938 8.821 2.025 1.00 95.75 93 LEU A O 1
ATOM 774 N N . ASN A 1 94 ? 2.621 7.157 2.736 1.00 97.06 94 ASN A N 1
ATOM 775 C CA . ASN A 1 94 ? 3.066 6.192 1.736 1.00 97.06 94 ASN A CA 1
ATOM 776 C C . ASN A 1 94 ? 2.786 6.683 0.321 1.00 97.06 94 ASN A C 1
ATOM 778 O O . ASN A 1 94 ? 3.659 6.602 -0.536 1.00 97.06 94 ASN A O 1
ATOM 782 N N . ASN A 1 95 ? 1.595 7.234 0.092 1.00 96.94 95 ASN A N 1
ATOM 783 C CA . ASN A 1 95 ? 1.218 7.775 -1.207 1.00 96.94 95 ASN A CA 1
ATOM 784 C C . ASN A 1 95 ? 2.109 8.960 -1.598 1.00 96.94 95 ASN A C 1
ATOM 786 O O . ASN A 1 95 ? 2.538 9.040 -2.744 1.00 96.94 95 ASN A O 1
ATOM 790 N N . GLN A 1 96 ? 2.442 9.843 -0.651 1.00 97.38 96 GLN A N 1
ATOM 791 C CA . GLN A 1 96 ? 3.382 10.943 -0.898 1.00 97.38 96 GLN A CA 1
ATOM 792 C C . GLN A 1 96 ? 4.770 10.424 -1.295 1.00 97.38 96 GLN A C 1
ATOM 794 O O . GLN A 1 96 ? 5.327 10.872 -2.295 1.00 97.38 96 GLN A O 1
ATOM 799 N N . ILE A 1 97 ? 5.295 9.444 -0.556 1.00 96.94 97 ILE A N 1
ATOM 800 C CA . ILE A 1 97 ? 6.595 8.825 -0.840 1.00 96.94 97 ILE A CA 1
ATOM 801 C C . ILE A 1 97 ? 6.585 8.138 -2.210 1.00 96.94 97 ILE A C 1
ATOM 803 O O . ILE A 1 97 ? 7.500 8.346 -3.001 1.00 96.94 97 ILE A O 1
ATOM 807 N N . PHE A 1 98 ? 5.546 7.359 -2.526 1.00 96.44 98 PHE A N 1
ATOM 808 C CA . PHE A 1 98 ? 5.433 6.686 -3.820 1.00 96.44 98 PHE A CA 1
ATOM 809 C C . PHE A 1 98 ? 5.419 7.668 -4.988 1.00 96.44 98 PHE A C 1
ATOM 811 O O . PHE A 1 98 ? 6.119 7.430 -5.970 1.00 96.44 98 PHE A O 1
ATOM 818 N N . ILE A 1 99 ? 4.678 8.773 -4.878 1.00 95.44 99 ILE A N 1
AT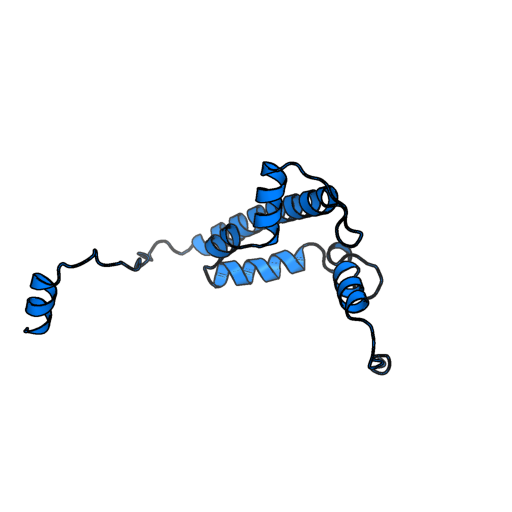OM 819 C CA . ILE A 1 99 ? 4.653 9.819 -5.908 1.00 95.44 99 ILE A CA 1
ATOM 820 C C . ILE A 1 99 ? 6.054 10.409 -6.093 1.00 95.44 99 ILE A C 1
ATOM 822 O O . ILE A 1 99 ? 6.541 10.483 -7.217 1.00 95.44 99 ILE A O 1
ATOM 826 N N . MET A 1 100 ? 6.726 10.780 -5.000 1.00 96.38 100 MET A N 1
ATOM 827 C CA . MET A 1 100 ? 8.073 11.353 -5.062 1.00 96.38 100 MET A CA 1
ATOM 828 C C . MET A 1 100 ? 9.079 10.391 -5.703 1.00 96.38 100 MET A C 1
ATOM 830 O O . MET A 1 100 ? 9.785 10.778 -6.628 1.00 96.38 100 MET A O 1
ATOM 834 N N . LEU A 1 101 ? 9.111 9.132 -5.261 1.00 94.88 101 LEU A N 1
ATOM 835 C CA . LEU A 1 101 ? 10.020 8.122 -5.805 1.00 94.88 101 LEU A CA 1
ATOM 836 C C . LEU A 1 101 ? 9.748 7.841 -7.284 1.00 94.88 101 LEU A C 1
ATOM 838 O O . LEU A 1 101 ? 10.682 7.780 -8.074 1.00 94.88 101 LEU A O 1
ATOM 842 N N . THR A 1 102 ? 8.478 7.698 -7.665 1.00 91.44 102 THR A N 1
ATOM 843 C CA . THR A 1 102 ? 8.094 7.412 -9.055 1.00 91.44 102 THR A CA 1
ATOM 844 C C . THR A 1 102 ? 8.482 8.566 -9.975 1.00 91.44 102 THR A C 1
ATOM 846 O O . THR A 1 102 ? 9.036 8.328 -11.041 1.00 91.44 102 THR A O 1
ATOM 849 N N . ASN A 1 103 ? 8.266 9.813 -9.545 1.00 91.69 103 ASN A N 1
ATOM 850 C CA . ASN A 1 103 ? 8.658 10.987 -10.324 1.00 91.69 103 ASN A CA 1
ATOM 851 C C . ASN A 1 103 ? 10.174 11.044 -10.541 1.00 91.69 103 ASN A C 1
ATOM 853 O O . ASN A 1 103 ? 10.612 11.278 -11.657 1.00 91.69 103 ASN A O 1
ATOM 857 N N . GLN A 1 104 ? 10.964 10.797 -9.494 1.00 91.00 104 GLN A N 1
ATOM 858 C CA . GLN A 1 104 ? 12.428 10.832 -9.581 1.00 91.00 104 GLN A CA 1
ATOM 859 C C . GLN A 1 104 ? 13.006 9.677 -10.405 1.00 91.00 104 GLN A C 1
ATOM 861 O O . GLN A 1 104 ? 13.987 9.857 -11.117 1.00 91.00 104 GLN A O 1
ATOM 866 N N . LEU A 1 105 ? 12.411 8.486 -10.322 1.00 87.88 105 LEU A N 1
ATOM 867 C CA . LEU A 1 105 ? 12.896 7.319 -11.060 1.00 87.88 105 LEU A CA 1
ATOM 868 C C . LEU A 1 105 ? 12.487 7.340 -12.536 1.00 87.88 105 LEU A C 1
ATOM 870 O O . LEU A 1 105 ? 13.202 6.778 -13.358 1.00 87.88 105 LEU A O 1
ATOM 874 N N . ASN A 1 106 ? 11.370 7.985 -12.883 1.00 80.00 106 ASN A N 1
ATOM 875 C CA . ASN A 1 106 ? 10.874 8.039 -14.259 1.00 80.00 106 ASN A CA 1
ATOM 876 C C . ASN A 1 106 ? 11.421 9.220 -15.074 1.00 80.00 106 ASN A C 1
ATOM 878 O O . ASN A 1 106 ? 11.248 9.227 -16.288 1.00 80.00 106 ASN A O 1
ATOM 882 N N . GLU A 1 107 ? 12.095 10.188 -14.446 1.00 69.44 107 GLU A N 1
ATOM 883 C CA . GLU A 1 107 ? 12.589 11.419 -15.090 1.00 69.44 107 GLU A CA 1
ATOM 884 C C . GLU A 1 107 ? 13.606 11.165 -16.227 1.00 69.44 107 GLU A C 1
ATOM 886 O O . GLU A 1 107 ? 13.823 12.034 -17.064 1.00 69.44 107 GLU A O 1
ATOM 891 N N . HIS A 1 108 ? 14.192 9.963 -16.302 1.00 62.19 108 HIS A N 1
ATOM 892 C CA . HIS A 1 108 ? 15.192 9.583 -17.310 1.00 62.19 108 HIS A CA 1
ATOM 893 C C . HIS A 1 108 ? 14.815 8.369 -18.183 1.00 62.19 108 HIS A C 1
ATOM 895 O O . HIS A 1 108 ? 15.641 7.918 -18.972 1.00 62.19 108 HIS A O 1
ATOM 901 N N . ASN A 1 109 ? 13.591 7.839 -18.073 1.00 64.56 109 ASN A N 1
ATOM 902 C CA . ASN A 1 109 ? 13.163 6.619 -18.777 1.00 64.56 109 ASN A CA 1
ATOM 903 C C . ASN A 1 109 ? 12.226 6.927 -19.965 1.00 64.56 109 ASN A C 1
ATOM 905 O O . ASN A 1 109 ? 11.099 6.437 -20.004 1.00 64.56 109 ASN A O 1
ATOM 909 N N . GLU A 1 110 ? 12.658 7.748 -20.928 1.00 58.41 110 GLU A N 1
ATOM 910 C CA . GLU A 1 110 ? 11.833 8.094 -22.108 1.00 58.41 110 GLU A CA 1
ATOM 911 C C . GLU A 1 110 ? 11.750 6.968 -23.166 1.00 58.41 110 GLU A C 1
ATOM 913 O O . GLU A 1 110 ? 10.819 6.957 -23.969 1.00 58.41 110 GLU A O 1
ATOM 918 N N . ASP A 1 111 ? 12.657 5.982 -23.137 1.00 56.03 111 ASP A N 1
ATOM 919 C CA . ASP A 1 111 ? 12.871 5.049 -24.260 1.00 56.03 111 ASP A CA 1
ATOM 920 C C . ASP A 1 111 ? 12.406 3.594 -24.034 1.00 56.03 111 ASP A C 1
ATOM 922 O O . ASP A 1 111 ? 12.533 2.749 -24.927 1.00 56.03 111 ASP A O 1
ATOM 926 N N . GLU A 1 112 ? 11.855 3.247 -22.867 1.00 60.50 112 GLU A N 1
ATOM 927 C CA . GLU A 1 112 ? 11.510 1.852 -22.570 1.00 60.50 112 GLU A CA 1
ATOM 928 C C . GLU A 1 112 ? 10.049 1.540 -22.934 1.00 60.50 112 GLU A C 1
ATOM 930 O O . GLU A 1 112 ? 9.115 1.747 -22.159 1.00 60.50 112 GLU A O 1
ATOM 935 N N . HIS A 1 113 ? 9.824 1.000 -24.137 1.00 60.47 113 HIS A N 1
ATOM 936 C CA . HIS A 1 113 ? 8.574 0.300 -24.438 1.00 60.47 113 HIS A CA 1
ATOM 937 C C . HIS A 1 113 ? 8.446 -0.909 -23.499 1.00 60.47 113 HIS A C 1
ATOM 939 O O . HIS A 1 113 ? 9.012 -1.975 -23.763 1.00 60.47 113 HIS A O 1
ATOM 945 N N . GLU A 1 114 ? 7.716 -0.738 -22.395 1.00 67.12 114 GLU A N 1
ATOM 946 C CA . GLU A 1 114 ? 7.475 -1.782 -21.402 1.00 67.12 114 GLU A CA 1
ATOM 947 C C . GLU A 1 114 ? 6.846 -2.997 -22.103 1.00 67.12 114 GLU A C 1
ATOM 949 O O . GLU A 1 114 ? 5.709 -2.956 -22.582 1.00 67.12 114 GLU A O 1
ATOM 954 N N . ARG A 1 115 ? 7.605 -4.092 -22.226 1.00 77.88 115 ARG A N 1
ATOM 955 C CA . ARG A 1 115 ? 7.094 -5.342 -22.800 1.00 77.88 115 ARG A CA 1
ATOM 956 C C . ARG A 1 115 ? 6.071 -5.932 -21.838 1.00 77.88 115 ARG A C 1
ATOM 958 O O . ARG A 1 115 ? 6.416 -6.675 -20.919 1.00 77.88 115 ARG A O 1
ATOM 965 N N . VAL A 1 116 ? 4.804 -5.599 -22.055 1.00 85.19 116 VAL A N 1
ATOM 966 C CA . VAL A 1 116 ? 3.697 -6.129 -21.263 1.00 85.19 116 VAL A CA 1
ATOM 967 C C . VAL A 1 116 ? 3.544 -7.619 -21.549 1.00 85.19 116 VAL A C 1
ATOM 969 O O . VAL A 1 116 ? 3.527 -8.064 -22.695 1.00 85.19 116 VAL A O 1
ATOM 972 N N . ARG A 1 117 ? 3.419 -8.413 -20.485 1.00 87.88 117 ARG A N 1
ATOM 973 C CA . ARG A 1 117 ? 3.126 -9.838 -20.611 1.00 87.88 117 ARG A CA 1
ATOM 974 C C . ARG A 1 117 ? 1.709 -10.035 -21.146 1.00 87.88 117 ARG A C 1
ATOM 976 O O . ARG A 1 117 ? 0.740 -9.690 -20.473 1.00 87.88 117 ARG A O 1
ATOM 983 N N . GLU A 1 118 ? 1.600 -10.667 -22.304 1.00 91.88 118 GLU A N 1
ATOM 984 C CA . GLU A 1 118 ? 0.321 -11.050 -22.894 1.00 91.88 118 GLU A CA 1
ATOM 985 C C . GLU A 1 118 ? -0.163 -12.405 -22.365 1.00 91.88 118 GLU A C 1
ATOM 987 O O . GLU A 1 118 ? 0.623 -13.301 -22.037 1.00 91.88 118 GLU A O 1
ATOM 992 N N . PHE A 1 119 ? -1.483 -12.561 -22.300 1.00 90.81 119 PHE A N 1
ATOM 993 C CA . PHE A 1 119 ? -2.137 -13.820 -21.969 1.00 90.81 119 PHE A CA 1
ATOM 994 C C . PHE A 1 119 ? -3.009 -14.228 -23.151 1.00 90.81 119 PHE A C 1
ATOM 996 O O . PHE A 1 119 ? -3.899 -13.482 -23.556 1.00 90.81 119 PHE A O 1
ATOM 1003 N N . ALA A 1 120 ? -2.741 -15.405 -23.714 1.00 90.69 120 ALA A N 1
ATOM 1004 C CA . ALA A 1 120 ? -3.512 -15.911 -24.839 1.00 90.69 120 ALA A CA 1
ATOM 1005 C C . ALA A 1 120 ? -4.975 -16.178 -24.426 1.00 90.69 120 ALA A C 1
ATOM 1007 O O . ALA A 1 120 ? -5.219 -16.653 -23.310 1.00 90.69 120 ALA A O 1
ATOM 1008 N N . PRO A 1 121 ? -5.954 -15.912 -25.310 1.00 91.94 121 PRO A N 1
ATOM 1009 C CA . PRO A 1 121 ? -7.343 -16.270 -25.052 1.00 91.94 121 PRO A CA 1
ATOM 1010 C C . PRO A 1 121 ? -7.515 -17.800 -24.978 1.00 91.94 121 PRO A C 1
ATOM 1012 O O . PRO A 1 121 ? -6.691 -18.538 -25.528 1.00 91.94 121 PRO A O 1
ATOM 1015 N N . PRO A 1 122 ? -8.592 -18.306 -24.344 1.00 91.50 122 PRO A N 1
AT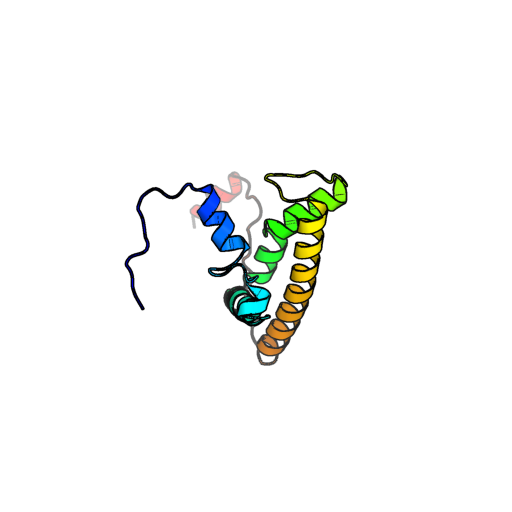OM 1016 C CA . PRO A 1 122 ? -8.890 -19.735 -24.337 1.00 91.50 122 PRO A CA 1
ATOM 1017 C C . PRO A 1 122 ? -8.968 -20.294 -25.765 1.00 91.50 122 PRO A C 1
ATOM 1019 O O . PRO A 1 122 ? -9.730 -19.793 -26.592 1.00 91.50 122 PRO A O 1
ATOM 1022 N N . VAL A 1 123 ? -8.197 -21.344 -26.059 1.00 90.19 123 VAL A N 1
ATOM 1023 C CA . VAL A 1 123 ? -8.172 -21.980 -27.385 1.00 90.19 123 VAL A CA 1
ATOM 1024 C C . VAL A 1 123 ? -9.033 -23.236 -27.362 1.00 90.19 123 VAL A C 1
ATOM 1026 O O . VAL A 1 123 ? -8.856 -24.116 -26.521 1.00 90.19 123 VAL A O 1
ATOM 1029 N N . HIS A 1 124 ? -9.965 -23.341 -28.307 1.00 87.31 124 HIS A N 1
ATOM 1030 C CA . HIS A 1 124 ? -10.810 -24.524 -28.430 1.00 87.31 124 HIS A CA 1
ATOM 1031 C C . HIS A 1 124 ? -9.965 -25.768 -28.808 1.00 87.31 124 HIS A C 1
ATOM 1033 O O . HIS A 1 124 ? -9.130 -25.660 -29.712 1.00 87.31 124 HIS A O 1
ATOM 1039 N N . PRO A 1 125 ? -10.192 -26.960 -28.207 1.00 86.25 125 PRO A N 1
ATOM 1040 C CA . PRO A 1 125 ? -9.330 -28.145 -28.365 1.00 86.25 125 PRO A CA 1
ATOM 1041 C C . PRO A 1 125 ? -9.000 -28.540 -29.814 1.00 86.25 125 PRO A C 1
ATOM 1043 O O . PRO A 1 125 ? -7.872 -28.928 -30.115 1.00 86.25 125 PRO A O 1
ATOM 1046 N N . ASN A 1 126 ? -9.954 -28.373 -30.736 1.00 83.94 126 ASN A N 1
ATOM 1047 C CA . ASN A 1 126 ? -9.754 -28.653 -32.166 1.00 83.94 126 ASN A CA 1
ATOM 1048 C C . ASN A 1 126 ? -8.624 -27.827 -32.812 1.00 83.94 126 ASN A C 1
ATOM 1050 O O . ASN A 1 126 ? -7.995 -28.297 -33.755 1.00 83.94 126 ASN A O 1
ATOM 1054 N N . TYR A 1 127 ? -8.346 -26.619 -32.315 1.00 75.81 127 TYR A N 1
ATOM 1055 C CA . TYR A 1 127 ? -7.271 -25.761 -32.825 1.00 75.81 127 TYR A CA 1
ATOM 1056 C C . TYR A 1 127 ? -5.943 -25.970 -32.083 1.00 75.81 127 TYR A C 1
ATOM 1058 O O . TYR A 1 127 ? -4.887 -25.707 -32.652 1.00 75.81 127 TYR A O 1
ATOM 1066 N N . VAL A 1 128 ? -5.976 -26.518 -30.861 1.00 68.88 128 VAL A N 1
ATOM 1067 C CA . VAL A 1 128 ? -4.775 -26.852 -30.070 1.00 68.88 128 VAL A CA 1
ATOM 1068 C C . VAL A 1 128 ? -3.968 -27.972 -30.741 1.00 68.88 128 VAL A C 1
ATOM 1070 O O . VAL A 1 128 ? -2.750 -27.877 -30.871 1.00 68.88 128 VAL A O 1
ATOM 1073 N N . ASN A 1 129 ? -4.646 -29.006 -31.251 1.00 60.59 129 ASN A N 1
ATOM 1074 C CA . ASN A 1 129 ? -3.993 -30.156 -31.892 1.00 60.59 129 ASN A CA 1
ATOM 1075 C C . ASN A 1 129 ? -3.321 -29.825 -33.235 1.00 60.59 129 ASN A C 1
ATOM 1077 O O . ASN A 1 129 ? -2.383 -30.513 -33.638 1.00 60.59 129 ASN A O 1
ATOM 1081 N N . ASN A 1 130 ? -3.782 -28.780 -33.925 1.00 59.72 130 ASN A N 1
ATOM 1082 C CA . ASN A 1 130 ? -3.221 -28.361 -35.210 1.00 59.72 130 ASN A CA 1
ATOM 1083 C C . ASN A 1 130 ? -1.961 -27.497 -35.046 1.00 59.72 130 ASN A C 1
ATOM 1085 O O . ASN A 1 130 ? -1.109 -27.505 -35.931 1.00 59.72 130 ASN A O 1
ATOM 1089 N N . ALA A 1 131 ? -1.825 -26.785 -33.921 1.00 59.41 131 ALA A N 1
ATOM 1090 C CA . ALA A 1 131 ? -0.651 -25.968 -33.616 1.00 59.41 131 ALA A CA 1
ATOM 1091 C C . ALA A 1 131 ? 0.571 -26.816 -33.213 1.00 59.41 131 ALA A C 1
ATOM 1093 O O . ALA A 1 131 ? 1.685 -26.487 -33.593 1.00 59.41 131 ALA A O 1
ATOM 1094 N N . ASN A 1 132 ? 0.361 -27.948 -32.528 1.00 59.03 132 ASN A N 1
ATOM 1095 C CA . ASN A 1 132 ? 1.432 -28.863 -32.094 1.00 59.03 132 ASN A CA 1
ATOM 1096 C C . ASN A 1 132 ? 1.943 -29.819 -33.194 1.00 59.03 132 ASN A C 1
ATOM 1098 O O . ASN A 1 132 ? 2.793 -30.665 -32.925 1.00 59.03 132 ASN A O 1
ATOM 1102 N N . ARG A 1 133 ? 1.391 -29.749 -34.412 1.00 54.25 133 ARG A N 1
ATOM 1103 C CA . ARG A 1 133 ? 1.772 -30.594 -35.562 1.00 54.25 133 ARG A CA 1
ATOM 1104 C C . ARG A 1 133 ? 2.646 -29.868 -36.595 1.00 54.25 133 ARG A C 1
ATOM 1106 O O . ARG A 1 133 ? 2.852 -30.412 -37.679 1.00 54.25 133 ARG A O 1
ATOM 1113 N N . ARG A 1 134 ? 3.108 -28.652 -36.297 1.00 46.28 134 ARG A N 1
ATOM 1114 C CA . ARG A 1 134 ? 4.001 -27.859 -37.151 1.00 46.28 134 ARG A CA 1
ATOM 1115 C C . ARG A 1 134 ? 5.347 -27.653 -36.483 1.00 46.28 134 ARG A C 1
ATOM 1117 O O . ARG A 1 134 ? 5.347 -27.487 -35.247 1.00 46.28 134 ARG A O 1
#

InterPro domains:
  IPR008081 Cytoplasmic FMR1-interacting [PF05994] (29-103)
  IPR008081 Cytoplasmic FMR1-interacting [PTHR12195] (29-130)

Secondary structure (DSSP, 8-state):
-------TT--HHHHHHHHHH-TTS--HHHHHTTHHHHHHHHHHHHTT-HHHHHHH-HHHHHHHHHHHH----EETTEEHHHHHHHHHHHHHHHHHHHHHHHHHHHTT-SS----PPP-PPPPPHHHHHHHTT-

Radius of gyration: 23.16 Å; chains: 1; bounding box: 45×42×66 Å